Protein AF-A0A9E3AKD1-F1 (afdb_monomer)

Radius of gyration: 21.61 Å; Cα contacts (8 Å, |Δi|>4): 309; chains: 1; bounding box: 71×38×71 Å

Sequence (171 aa):
MRRAIVTSLLFAFAAHAQASDRVPSLLNSFSAMCLVVPVDFNRIKRKAQAMRLPVRQDVEPPPDSNGYFARSISWLLPLTTGPHEFVVTDGHGPRGNVKGCGIGATDVQGTEIKAEMMTTIHLGSPLSEQDAPDGKHITIWNYGPSRSKLILADGSSRNQPGFYLTLLEGP

Mean predicted aligned error: 8.44 Å

pLDDT: mean 85.77, std 16.5, range [38.09, 97.88]

Foldseek 3Di:
DDDDDDDDPDPPPPPPPPPQCVLVQQVVVCCVFPVPDDADPVVVVVVCVVVVFDKPDWAWDQADPVRWTKTKTKGWDDDPSGIKIWMWIWIQDPQGIKIKTKIKDQAAFLVSNVVVCCVPVVFDDFPDWDQDPVQWIWTWGQDDPASKIWIKIGGNPRPRGMIMIMIMHGD

Structure (mmCIF, N/CA/C/O backbone):
data_AF-A0A9E3AKD1-F1
#
_entry.id   AF-A0A9E3AKD1-F1
#
loop_
_atom_site.group_PDB
_atom_site.id
_atom_site.type_symbol
_atom_site.label_atom_id
_atom_site.label_alt_id
_atom_site.label_comp_id
_atom_site.label_asym_id
_atom_site.label_entity_id
_atom_site.label_seq_id
_atom_site.pdbx_PDB_ins_code
_atom_site.Cartn_x
_atom_site.Cartn_y
_atom_site.Cartn_z
_atom_site.occupancy
_atom_site.B_iso_or_equiv
_atom_site.auth_seq_id
_atom_site.auth_comp_id
_atom_site.auth_asym_id
_atom_site.auth_atom_id
_atom_site.pdbx_PDB_model_num
ATOM 1 N N . MET A 1 1 ? -55.739 -20.638 47.074 1.00 40.59 1 MET A N 1
ATOM 2 C CA . MET A 1 1 ? -55.301 -20.806 45.669 1.00 40.59 1 MET A CA 1
ATOM 3 C C . MET A 1 1 ? -54.346 -19.665 45.327 1.00 40.59 1 MET A C 1
ATOM 5 O O . MET A 1 1 ? -54.606 -18.539 45.730 1.00 40.59 1 MET A O 1
ATOM 9 N N . ARG A 1 2 ? -53.179 -19.992 44.759 1.00 38.66 2 ARG A N 1
ATOM 10 C CA . ARG A 1 2 ? -51.958 -19.161 44.721 1.00 38.66 2 ARG A CA 1
ATOM 11 C C . ARG A 1 2 ? -52.025 -18.071 43.637 1.00 38.66 2 ARG A C 1
ATOM 13 O O . ARG A 1 2 ? -52.414 -18.362 42.513 1.00 38.66 2 ARG A O 1
ATOM 20 N N . ARG A 1 3 ? -51.607 -16.844 43.977 1.00 41.38 3 ARG A N 1
ATOM 21 C CA . ARG A 1 3 ? -51.360 -15.731 43.042 1.00 41.38 3 ARG A CA 1
ATOM 22 C C . ARG A 1 3 ? -50.002 -15.945 42.365 1.00 41.38 3 ARG A C 1
ATOM 24 O O . ARG A 1 3 ? -49.004 -16.077 43.067 1.00 41.38 3 ARG A O 1
ATOM 31 N N . ALA A 1 4 ? -49.965 -15.983 41.036 1.00 42.84 4 ALA A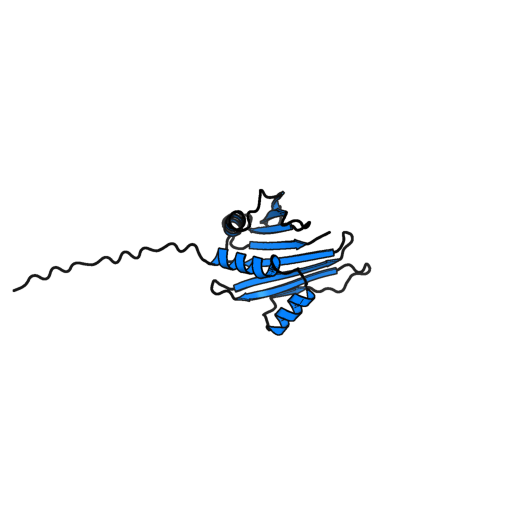 N 1
ATOM 32 C CA . ALA A 1 4 ? -48.723 -15.986 40.268 1.00 42.84 4 ALA A CA 1
ATOM 33 C C . ALA A 1 4 ? -48.343 -14.536 39.931 1.00 42.84 4 ALA A C 1
ATOM 35 O O . ALA A 1 4 ? -49.077 -13.848 39.225 1.00 42.84 4 ALA A O 1
ATOM 36 N N . ILE A 1 5 ? -47.220 -14.072 40.476 1.00 48.56 5 ILE A N 1
ATOM 37 C CA . ILE A 1 5 ? -46.563 -12.824 40.080 1.00 48.56 5 ILE A CA 1
ATOM 38 C C . ILE A 1 5 ? -45.610 -13.201 38.946 1.00 48.56 5 ILE A C 1
ATOM 40 O O . ILE A 1 5 ? -44.660 -13.951 39.157 1.00 48.56 5 ILE A O 1
ATOM 44 N N . VAL A 1 6 ? -45.906 -12.734 37.734 1.00 46.22 6 VAL A N 1
ATOM 45 C CA . VAL A 1 6 ? -45.034 -12.891 36.567 1.00 46.22 6 VAL A CA 1
ATOM 46 C C . VAL A 1 6 ? -44.044 -11.731 36.587 1.00 46.22 6 VAL A C 1
ATOM 48 O O . VAL A 1 6 ? -44.375 -10.611 36.210 1.00 46.22 6 VAL A O 1
ATOM 51 N N . THR A 1 7 ? -42.838 -11.988 37.086 1.00 53.28 7 THR A N 1
ATOM 52 C CA . THR A 1 7 ? -41.725 -11.037 37.029 1.00 53.28 7 THR A CA 1
ATOM 53 C C . THR A 1 7 ? -41.070 -11.149 35.655 1.00 53.28 7 THR A C 1
ATOM 55 O O . THR A 1 7 ? -40.299 -12.073 35.402 1.00 53.28 7 THR A O 1
ATOM 58 N N . SER A 1 8 ? -41.398 -10.229 34.751 1.00 47.94 8 SER A N 1
ATOM 59 C CA . SER A 1 8 ? -40.726 -10.098 33.456 1.00 47.94 8 SER A CA 1
ATOM 60 C C . SER A 1 8 ? -39.271 -9.667 33.666 1.00 47.94 8 SER A C 1
ATOM 62 O O . SER A 1 8 ? -38.999 -8.505 33.962 1.00 47.94 8 SER A O 1
ATOM 64 N N . LEU A 1 9 ? -38.330 -10.602 33.515 1.00 47.62 9 LEU A N 1
ATOM 65 C CA . LEU A 1 9 ? -36.910 -10.288 33.362 1.00 47.62 9 LEU A CA 1
ATOM 66 C C . LEU A 1 9 ? -36.697 -9.623 31.996 1.00 47.62 9 LEU A C 1
ATOM 68 O O . LEU A 1 9 ? -36.673 -10.285 30.960 1.00 47.62 9 LEU A O 1
ATOM 72 N N . LEU A 1 10 ? -36.534 -8.301 32.003 1.00 46.44 10 LEU A N 1
ATOM 73 C CA . LEU A 1 10 ? -35.950 -7.560 30.891 1.00 46.44 10 LEU A CA 1
ATOM 74 C C . LEU A 1 10 ? -34.469 -7.944 30.801 1.00 46.44 10 LEU A C 1
ATOM 76 O O . LEU A 1 10 ? -33.638 -7.449 31.561 1.00 46.44 10 LEU A O 1
ATOM 80 N N . PHE A 1 11 ? -34.145 -8.848 29.878 1.00 46.56 11 PHE A N 1
ATOM 81 C CA . PHE A 1 11 ? -32.776 -9.048 29.418 1.00 46.56 11 PHE A CA 1
ATOM 82 C C . PHE A 1 11 ? -32.328 -7.766 28.714 1.00 46.56 11 PHE A C 1
ATOM 84 O O . PHE A 1 11 ? -32.616 -7.542 27.539 1.00 46.56 11 PHE A O 1
ATOM 91 N N . ALA A 1 12 ? -31.640 -6.902 29.457 1.00 48.38 12 ALA A N 1
ATOM 92 C CA . ALA A 1 12 ? -30.838 -5.843 28.880 1.00 48.38 12 ALA A CA 1
ATOM 93 C C . ALA A 1 12 ? -29.714 -6.511 28.078 1.00 48.38 12 ALA A C 1
ATOM 95 O O . ALA A 1 12 ? -28.692 -6.915 28.631 1.00 48.38 12 ALA A O 1
ATOM 96 N N . PHE A 1 13 ? -29.915 -6.656 26.768 1.00 45.94 13 PHE A N 1
ATOM 97 C CA . PHE A 1 13 ? -28.805 -6.832 25.846 1.00 45.94 13 PHE A CA 1
ATOM 98 C C . PHE A 1 13 ? -27.987 -5.547 25.920 1.00 45.94 13 PHE A C 1
ATOM 100 O O . PHE A 1 13 ? -28.279 -4.561 25.245 1.00 45.94 13 PHE A O 1
ATOM 107 N N . ALA A 1 14 ? -26.984 -5.543 26.797 1.00 45.75 14 ALA A N 1
ATOM 108 C CA . ALA A 1 14 ? -25.861 -4.641 26.679 1.00 45.75 14 ALA A CA 1
ATOM 109 C C . ALA A 1 14 ? -25.243 -4.928 25.309 1.00 45.75 14 ALA A C 1
ATOM 111 O O . ALA A 1 14 ? -24.465 -5.874 25.153 1.00 45.75 14 ALA A O 1
ATOM 112 N N . ALA A 1 15 ? -25.659 -4.153 24.307 1.00 41.59 15 ALA A N 1
ATOM 113 C CA . ALA A 1 15 ? -24.953 -4.031 23.054 1.00 41.59 15 ALA A CA 1
ATOM 114 C C . ALA A 1 15 ? -23.569 -3.506 23.428 1.00 41.59 15 ALA A C 1
ATOM 116 O O . ALA A 1 15 ? -23.358 -2.306 23.591 1.00 41.59 15 ALA A O 1
ATOM 117 N N . HIS A 1 16 ? -22.641 -4.429 23.669 1.00 38.09 16 HIS A N 1
ATOM 118 C CA . HIS A 1 16 ? -21.238 -4.100 23.635 1.00 38.09 16 HIS A CA 1
ATOM 119 C C . HIS A 1 16 ? -21.035 -3.612 22.211 1.00 38.09 16 HIS A C 1
ATOM 121 O O . HIS A 1 16 ? -21.086 -4.406 21.272 1.00 38.09 16 HIS A O 1
ATOM 127 N N . ALA A 1 17 ? -20.903 -2.297 22.049 1.00 39.62 17 ALA A N 1
ATOM 128 C CA . ALA A 1 17 ? -20.281 -1.722 20.879 1.00 39.62 17 ALA A CA 1
ATOM 129 C C . ALA A 1 17 ? -18.871 -2.316 20.837 1.00 39.62 17 ALA A C 1
ATOM 131 O O . ALA A 1 17 ? -17.934 -1.772 21.414 1.00 39.62 17 ALA A O 1
ATOM 132 N N . GLN A 1 18 ? -18.745 -3.510 20.259 1.00 42.78 18 GLN A N 1
ATOM 133 C CA . GLN A 1 18 ? -17.459 -4.033 19.868 1.00 42.78 18 GLN A CA 1
ATOM 134 C C . GLN A 1 18 ? -16.985 -3.047 18.815 1.00 42.78 18 GLN A C 1
ATOM 136 O O . GLN A 1 18 ? -17.568 -2.969 17.731 1.00 42.78 18 GLN A O 1
ATOM 141 N N . ALA A 1 19 ? -15.999 -2.225 19.173 1.00 52.47 19 ALA A N 1
ATOM 142 C CA . ALA A 1 19 ? -15.177 -1.574 18.173 1.00 52.47 19 ALA A CA 1
ATOM 143 C C . ALA A 1 19 ? -14.823 -2.667 17.163 1.00 52.47 19 ALA A C 1
ATOM 145 O O . ALA A 1 19 ? -14.341 -3.728 17.555 1.00 52.47 19 ALA A O 1
ATOM 146 N N . SER A 1 20 ? -15.228 -2.479 15.910 1.00 73.12 20 SER A N 1
ATOM 147 C CA . SER A 1 20 ? -15.103 -3.523 14.905 1.00 73.12 20 SER A CA 1
ATOM 148 C C . SER A 1 20 ? -13.639 -3.958 14.838 1.00 73.12 20 SER A C 1
ATOM 150 O O . SER A 1 20 ? -12.776 -3.147 14.502 1.00 73.12 20 SER A O 1
ATOM 152 N N . ASP A 1 21 ? -13.351 -5.239 15.103 1.00 90.00 21 ASP A N 1
ATOM 153 C CA . ASP A 1 21 ? -11.998 -5.822 15.002 1.00 90.00 21 ASP A CA 1
ATOM 154 C C . ASP A 1 21 ? -11.410 -5.705 13.582 1.00 90.00 21 ASP A C 1
ATOM 156 O O . ASP A 1 21 ? -10.265 -6.084 13.316 1.00 90.00 21 ASP A O 1
ATOM 160 N N . ARG A 1 22 ? -12.201 -5.184 12.641 1.00 93.94 22 ARG A N 1
ATOM 161 C CA . ARG A 1 22 ? -11.855 -4.917 11.257 1.00 93.94 22 ARG A CA 1
ATOM 162 C C . ARG A 1 22 ? -10.633 -4.020 11.109 1.00 93.94 22 ARG A C 1
ATOM 164 O O . ARG A 1 22 ? -9.703 -4.414 10.409 1.00 93.94 22 ARG A O 1
ATOM 171 N N . VAL A 1 23 ? -10.620 -2.853 11.755 1.00 94.12 23 VAL A N 1
ATOM 172 C CA . VAL A 1 23 ? -9.525 -1.877 11.622 1.00 94.12 23 VAL A CA 1
ATOM 173 C C . VAL A 1 23 ? -8.203 -2.468 12.144 1.00 94.12 23 VAL A C 1
ATOM 175 O O . VAL A 1 23 ? -7.248 -2.530 11.363 1.00 94.12 23 VAL A O 1
ATOM 178 N N . PRO A 1 24 ? -8.142 -3.037 13.369 1.00 94.44 24 PRO A N 1
ATOM 179 C CA . PRO A 1 24 ? -6.947 -3.741 13.834 1.00 94.44 24 PRO A CA 1
ATOM 180 C C . PRO A 1 24 ? -6.536 -4.915 12.935 1.00 94.44 24 PRO A C 1
ATOM 182 O O . PRO A 1 24 ? -5.352 -5.101 12.661 1.00 94.44 24 PRO A O 1
ATOM 185 N N . SER A 1 25 ? -7.491 -5.703 12.425 1.00 95.62 25 SER A N 1
ATOM 186 C CA . SER A 1 25 ? -7.191 -6.832 11.527 1.00 95.62 25 SER A CA 1
ATOM 187 C C . SER A 1 25 ? -6.528 -6.382 10.224 1.00 95.62 25 SER A C 1
ATOM 189 O O . SER A 1 25 ? -5.581 -7.020 9.760 1.00 95.62 25 SER A O 1
ATOM 191 N N . LEU A 1 26 ? -7.007 -5.282 9.640 1.00 96.25 26 LEU A N 1
ATOM 192 C CA . LEU A 1 26 ? -6.436 -4.694 8.430 1.00 96.25 26 LEU A CA 1
ATOM 193 C C . LEU A 1 26 ? -5.017 -4.180 8.682 1.00 96.25 26 LEU A C 1
ATOM 195 O O . LEU A 1 26 ? -4.110 -4.519 7.926 1.00 96.25 26 LEU A O 1
ATOM 199 N N . LEU A 1 27 ? -4.793 -3.435 9.769 1.00 95.19 27 LEU A N 1
ATOM 200 C CA . LEU A 1 27 ? -3.456 -2.938 10.109 1.00 95.19 27 LEU A CA 1
ATOM 201 C C . LEU A 1 27 ? -2.475 -4.058 10.457 1.00 95.19 27 LEU A C 1
ATOM 203 O O . LEU A 1 27 ? -1.311 -3.996 10.061 1.00 95.19 27 LEU A O 1
ATOM 207 N N . ASN A 1 28 ? -2.936 -5.120 11.117 1.00 95.25 28 ASN A N 1
ATOM 208 C CA . ASN A 1 28 ? -2.127 -6.315 11.348 1.00 95.25 28 ASN A CA 1
ATOM 209 C C . ASN A 1 28 ? -1.738 -6.990 10.029 1.00 95.25 28 ASN A C 1
ATOM 211 O O . ASN A 1 28 ? -0.587 -7.397 9.859 1.00 95.25 28 ASN A O 1
ATOM 215 N N . SER A 1 29 ? -2.670 -7.073 9.075 1.00 95.44 29 SER A N 1
ATOM 216 C CA . SER A 1 29 ? -2.387 -7.603 7.742 1.00 95.44 29 SER A CA 1
ATOM 217 C C . SER A 1 29 ? -1.365 -6.735 7.000 1.00 95.44 29 SER A C 1
ATOM 219 O O . SER A 1 29 ? -0.365 -7.257 6.504 1.00 95.44 29 SER A O 1
ATOM 221 N N . PHE A 1 30 ? -1.545 -5.411 7.013 1.00 95.69 30 PHE A N 1
ATOM 222 C CA . PHE A 1 30 ? -0.585 -4.461 6.450 1.00 95.69 30 PHE A CA 1
ATOM 223 C C . PHE A 1 30 ? 0.803 -4.607 7.079 1.00 95.69 30 PHE A C 1
ATOM 225 O O . PHE A 1 30 ? 1.795 -4.717 6.365 1.00 95.69 30 PHE A O 1
ATOM 232 N N . SER A 1 31 ? 0.881 -4.678 8.408 1.00 93.69 31 SER A N 1
ATOM 233 C CA . SER A 1 31 ? 2.142 -4.852 9.129 1.00 93.69 31 SER A CA 1
ATOM 234 C C . SER A 1 31 ? 2.861 -6.135 8.708 1.00 93.69 31 SER A C 1
ATOM 236 O O . SER A 1 31 ? 4.021 -6.099 8.287 1.00 93.69 31 SER A O 1
ATOM 238 N N . ALA A 1 32 ? 2.150 -7.265 8.716 1.00 92.56 32 ALA A N 1
ATOM 239 C CA . ALA A 1 32 ? 2.711 -8.566 8.366 1.00 92.56 32 ALA A CA 1
ATOM 240 C C . ALA A 1 32 ? 3.194 -8.654 6.908 1.00 92.56 32 ALA A C 1
ATOM 242 O O . ALA A 1 32 ? 4.143 -9.387 6.621 1.00 92.56 32 ALA A O 1
ATOM 243 N N . MET A 1 33 ? 2.540 -7.941 5.987 1.00 9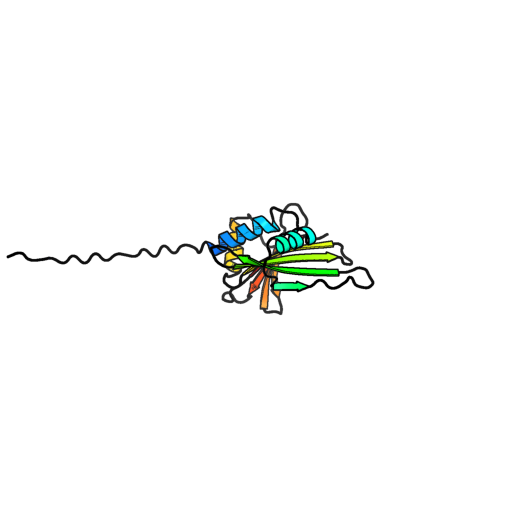1.56 33 MET A N 1
ATOM 244 C CA . MET A 1 33 ? 2.836 -8.031 4.554 1.00 91.56 33 MET A CA 1
ATOM 245 C C . MET A 1 33 ? 3.783 -6.947 4.048 1.00 91.56 33 MET A C 1
ATOM 247 O O . MET A 1 33 ? 4.588 -7.235 3.166 1.00 91.56 33 MET A O 1
ATOM 251 N N . CYS A 1 34 ? 3.693 -5.736 4.597 1.00 93.56 34 CYS A N 1
ATOM 252 C CA . CYS A 1 34 ? 4.390 -4.563 4.080 1.00 93.56 34 CYS A CA 1
ATOM 253 C C . CYS A 1 34 ? 5.464 -4.016 5.016 1.00 93.56 34 CYS A C 1
ATOM 255 O O . CYS A 1 34 ? 6.421 -3.436 4.523 1.00 93.56 34 CYS A O 1
ATOM 257 N N . LEU A 1 35 ? 5.338 -4.179 6.338 1.00 90.88 35 LEU A N 1
ATOM 258 C CA . LEU A 1 35 ? 6.275 -3.564 7.290 1.00 90.88 35 LEU A CA 1
ATOM 259 C C . LEU A 1 35 ? 7.343 -4.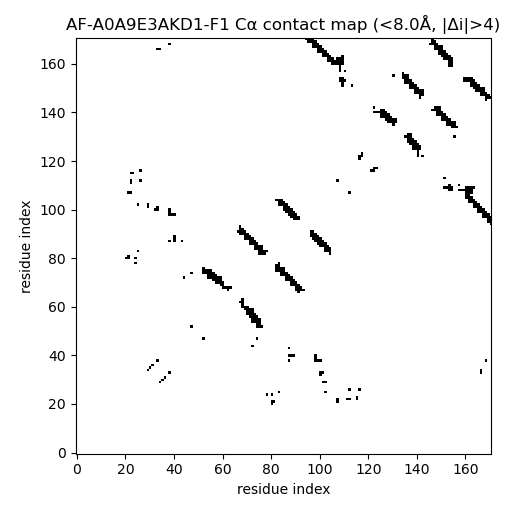545 7.788 1.00 90.88 35 LEU A C 1
ATOM 261 O O . LEU A 1 35 ? 8.493 -4.166 7.987 1.00 90.88 35 LEU A O 1
ATOM 265 N N . VAL A 1 36 ? 6.973 -5.813 7.987 1.00 86.44 36 VAL A N 1
ATOM 266 C CA . VAL A 1 36 ? 7.873 -6.844 8.539 1.00 86.44 36 VAL A CA 1
ATOM 267 C C . VAL A 1 36 ? 8.757 -7.486 7.466 1.00 86.44 36 VAL A C 1
ATOM 269 O O . VAL A 1 36 ? 9.851 -7.972 7.758 1.00 86.44 36 VAL A O 1
ATOM 272 N N . VAL A 1 37 ? 8.293 -7.524 6.217 1.00 79.00 37 VAL A N 1
ATOM 273 C CA . VAL A 1 37 ? 8.956 -8.242 5.126 1.00 79.00 37 VAL A CA 1
ATOM 274 C C . VAL A 1 37 ? 9.400 -7.246 4.053 1.00 79.00 37 VAL A C 1
ATOM 276 O O . VAL A 1 37 ? 8.579 -6.435 3.638 1.00 79.00 37 VAL A O 1
ATOM 279 N N . PRO A 1 38 ? 10.647 -7.331 3.541 1.00 86.25 38 PRO A N 1
ATOM 280 C CA . PRO A 1 38 ? 11.089 -6.472 2.447 1.00 86.25 38 PRO A CA 1
ATOM 281 C C . PRO A 1 38 ? 10.186 -6.598 1.221 1.00 86.25 38 PRO A C 1
ATOM 283 O O . PRO A 1 38 ? 9.833 -7.718 0.821 1.00 86.25 38 PRO A O 1
ATOM 286 N N . VAL A 1 39 ? 9.874 -5.464 0.592 1.00 91.06 39 VAL A N 1
ATOM 287 C CA . VAL A 1 39 ? 9.044 -5.436 -0.611 1.00 91.06 39 VAL A CA 1
ATOM 288 C C . VAL A 1 39 ? 9.810 -6.067 -1.783 1.00 91.06 39 VAL A C 1
ATOM 290 O O . VAL A 1 39 ? 10.877 -5.610 -2.212 1.00 91.06 39 VAL A O 1
ATOM 293 N N . ASP A 1 40 ? 9.265 -7.167 -2.303 1.00 93.06 40 ASP A N 1
ATOM 294 C CA . ASP A 1 40 ? 9.791 -7.900 -3.458 1.00 93.06 40 ASP A CA 1
ATOM 295 C C . ASP A 1 40 ? 8.629 -8.404 -4.316 1.00 93.06 40 ASP A C 1
ATOM 297 O O . ASP A 1 40 ? 7.965 -9.395 -3.992 1.00 93.06 40 ASP A O 1
ATOM 301 N N . PHE A 1 41 ? 8.417 -7.715 -5.438 1.00 95.19 41 PHE A N 1
ATOM 302 C CA . PHE A 1 41 ? 7.358 -7.992 -6.403 1.00 95.19 41 PHE A CA 1
ATOM 303 C C . PHE A 1 41 ? 7.342 -9.452 -6.858 1.00 95.19 41 PHE A C 1
ATOM 305 O O . PHE A 1 41 ? 6.315 -10.127 -6.800 1.00 95.19 41 PHE A O 1
ATOM 312 N N . ASN A 1 42 ? 8.496 -9.980 -7.267 1.00 95.19 42 ASN A N 1
ATOM 313 C CA . ASN A 1 42 ? 8.581 -11.313 -7.852 1.00 95.19 42 ASN A CA 1
ATOM 314 C C . ASN A 1 42 ? 8.375 -12.401 -6.794 1.00 95.19 42 ASN A C 1
ATOM 316 O O . ASN A 1 42 ? 7.723 -13.415 -7.055 1.00 95.19 42 ASN A O 1
ATOM 320 N N . ARG A 1 43 ? 8.929 -12.214 -5.591 1.00 94.56 43 ARG A N 1
ATOM 321 C CA . ARG A 1 43 ? 8.734 -13.151 -4.479 1.00 94.56 43 ARG A CA 1
ATOM 322 C C . ARG A 1 43 ? 7.274 -13.193 -4.041 1.00 94.56 43 ARG A C 1
ATOM 324 O O . ARG A 1 43 ? 6.748 -14.288 -3.835 1.00 94.56 43 ARG A O 1
ATOM 331 N N . ILE A 1 44 ? 6.623 -12.038 -3.931 1.00 94.56 44 ILE A N 1
ATOM 332 C CA . ILE A 1 44 ? 5.215 -11.961 -3.537 1.00 94.56 44 ILE A CA 1
ATOM 333 C C . ILE A 1 44 ? 4.314 -12.547 -4.631 1.00 94.56 44 ILE A C 1
ATOM 335 O O . ILE A 1 44 ? 3.489 -13.407 -4.318 1.00 94.56 44 ILE A O 1
ATOM 339 N N . LYS A 1 45 ? 4.539 -12.205 -5.908 1.00 95.50 45 LYS A N 1
ATOM 340 C CA . LYS A 1 45 ? 3.802 -12.772 -7.050 1.00 95.50 45 LYS A CA 1
ATOM 341 C C . LYS A 1 45 ? 3.859 -14.300 -7.068 1.00 95.50 45 LYS A C 1
ATOM 343 O O . LYS A 1 45 ? 2.816 -14.948 -7.131 1.00 95.50 45 LYS A O 1
ATOM 348 N N . ARG A 1 46 ? 5.049 -14.895 -6.911 1.00 96.12 46 ARG A N 1
ATOM 349 C CA . ARG A 1 46 ? 5.200 -16.362 -6.837 1.00 96.12 46 ARG A CA 1
ATOM 350 C C . ARG A 1 46 ? 4.439 -16.974 -5.662 1.00 96.12 46 ARG A C 1
ATOM 352 O O . ARG A 1 46 ? 3.812 -18.019 -5.823 1.00 96.12 46 ARG A O 1
ATOM 359 N N . LYS A 1 47 ? 4.478 -16.341 -4.485 1.00 93.75 47 LYS A N 1
ATOM 360 C CA . LYS A 1 47 ? 3.744 -16.823 -3.305 1.00 93.75 47 LYS A CA 1
ATOM 361 C C . LYS A 1 47 ? 2.233 -16.785 -3.542 1.00 93.75 47 LYS A C 1
ATOM 363 O O . LYS A 1 47 ? 1.557 -17.774 -3.275 1.00 93.75 47 LYS A O 1
ATOM 368 N N . ALA A 1 48 ? 1.720 -15.684 -4.085 1.00 94.00 48 ALA A N 1
ATOM 369 C CA . ALA A 1 48 ? 0.302 -15.536 -4.389 1.00 94.00 48 ALA A CA 1
ATOM 370 C C . ALA A 1 48 ? -0.181 -16.549 -5.441 1.00 94.00 48 ALA A C 1
ATOM 372 O O . ALA A 1 48 ? -1.243 -17.149 -5.278 1.00 94.00 48 ALA A O 1
ATOM 373 N N . GLN A 1 49 ? 0.636 -16.812 -6.467 1.00 94.44 49 GLN A N 1
ATOM 374 C CA . GLN A 1 49 ? 0.381 -17.855 -7.466 1.00 94.44 49 GLN A CA 1
ATOM 375 C C . GLN A 1 49 ? 0.349 -19.257 -6.843 1.00 94.44 49 GLN A C 1
ATOM 377 O O . GLN A 1 49 ? -0.576 -20.022 -7.110 1.00 94.44 49 GLN A O 1
ATOM 382 N N . ALA A 1 50 ? 1.310 -19.587 -5.974 1.00 96.38 50 ALA A N 1
ATOM 383 C CA . ALA A 1 50 ? 1.339 -20.870 -5.268 1.00 96.38 50 ALA A CA 1
ATOM 384 C C . ALA A 1 50 ? 0.104 -21.069 -4.371 1.00 96.38 50 ALA A C 1
ATOM 386 O O . ALA A 1 50 ? -0.413 -22.178 -4.258 1.00 96.38 50 ALA A O 1
ATOM 387 N N . MET A 1 51 ? -0.400 -19.982 -3.783 1.00 93.88 51 MET A N 1
ATOM 388 C CA . MET A 1 51 ? -1.629 -19.959 -2.985 1.00 93.88 51 MET A CA 1
ATOM 389 C C . MET A 1 51 ? -2.912 -19.885 -3.827 1.00 93.88 51 MET A C 1
ATOM 391 O O . MET A 1 51 ? -4.000 -19.953 -3.261 1.00 93.88 51 MET A O 1
ATOM 395 N N . ARG A 1 52 ? -2.804 -19.756 -5.158 1.00 94.62 52 ARG A N 1
ATOM 396 C CA . ARG A 1 52 ? -3.934 -19.605 -6.092 1.00 94.62 52 ARG A CA 1
ATOM 397 C C . ARG A 1 52 ? -4.874 -18.456 -5.709 1.00 94.62 52 ARG A C 1
ATOM 399 O O . ARG A 1 52 ? -6.094 -18.588 -5.799 1.00 94.62 52 ARG A O 1
ATOM 406 N N . LEU A 1 53 ? -4.305 -17.339 -5.259 1.00 92.25 53 LEU A N 1
ATOM 407 C CA . LEU A 1 53 ? -5.094 -16.172 -4.876 1.00 92.25 53 LEU A CA 1
ATOM 408 C C . LEU A 1 53 ? -5.786 -15.542 -6.097 1.00 92.25 53 LEU A C 1
ATOM 410 O O . LEU A 1 53 ? -5.156 -15.440 -7.155 1.00 92.25 53 LEU A O 1
ATOM 414 N N . PRO A 1 54 ? -7.042 -15.074 -5.968 1.00 91.38 54 PRO A N 1
ATOM 415 C CA . PRO A 1 54 ? -7.731 -14.385 -7.053 1.00 91.38 54 PRO A CA 1
ATOM 416 C C . PRO A 1 54 ? -7.024 -13.073 -7.391 1.00 91.38 54 PRO A C 1
ATOM 418 O O . PRO A 1 54 ? -6.924 -12.181 -6.545 1.00 91.38 54 PRO A O 1
ATOM 421 N N . VAL A 1 55 ? -6.549 -12.958 -8.631 1.00 94.69 55 VAL A N 1
ATOM 422 C CA . VAL A 1 55 ? -5.996 -11.709 -9.167 1.00 94.69 55 VAL A CA 1
ATOM 423 C C . VAL A 1 55 ? -7.139 -10.721 -9.385 1.00 94.69 55 VAL A C 1
ATOM 425 O O . VAL A 1 55 ? -8.174 -11.070 -9.954 1.00 94.69 55 VAL A O 1
ATOM 428 N N . ARG A 1 56 ? -6.952 -9.490 -8.913 1.00 95.00 56 ARG A N 1
ATOM 429 C CA . ARG A 1 56 ? -7.890 -8.373 -9.085 1.00 95.00 56 ARG A CA 1
ATOM 430 C C . ARG A 1 56 ? -7.434 -7.449 -10.204 1.00 95.00 56 ARG A C 1
ATOM 432 O O . ARG A 1 56 ? -8.230 -7.111 -11.074 1.00 95.00 56 ARG A O 1
ATOM 439 N N . GLN A 1 57 ? -6.151 -7.115 -10.209 1.00 95.00 57 GLN A N 1
ATOM 440 C CA . GLN A 1 57 ? -5.505 -6.324 -11.243 1.00 95.00 57 GLN A CA 1
ATOM 441 C C . GLN A 1 57 ? -4.109 -6.888 -11.509 1.00 95.00 57 GLN A C 1
ATOM 443 O O . GLN A 1 57 ? -3.419 -7.284 -10.576 1.00 95.00 57 GLN A O 1
ATOM 448 N N . ASP A 1 58 ? -3.696 -6.917 -12.773 1.00 96.69 58 ASP A N 1
ATOM 449 C CA . ASP A 1 58 ? -2.339 -7.271 -13.199 1.00 96.69 58 ASP A CA 1
ATOM 450 C C . ASP A 1 58 ? -1.943 -6.308 -14.322 1.00 96.69 58 ASP A C 1
ATOM 452 O O . ASP A 1 58 ? -2.528 -6.310 -15.407 1.00 96.69 58 ASP A O 1
ATOM 456 N N . VAL A 1 59 ? -1.023 -5.403 -14.005 1.00 96.00 59 VAL A N 1
ATOM 457 C CA . VAL A 1 59 ? -0.489 -4.389 -14.909 1.00 96.00 59 VAL A CA 1
ATOM 458 C C . VAL A 1 59 ? 1.017 -4.579 -14.950 1.00 96.00 59 VAL A C 1
ATOM 460 O O . VAL A 1 59 ? 1.742 -4.095 -14.085 1.00 96.00 59 VAL A O 1
ATOM 463 N N . GLU A 1 60 ? 1.486 -5.282 -15.974 1.00 94.38 60 GLU A N 1
ATOM 464 C CA . GLU A 1 60 ? 2.904 -5.564 -16.211 1.00 94.38 60 GLU A CA 1
ATOM 465 C C . GLU A 1 60 ? 3.277 -5.228 -17.662 1.00 94.38 60 GLU A C 1
ATOM 467 O O . GLU A 1 60 ? 3.546 -6.125 -18.465 1.00 94.38 60 GLU A O 1
ATOM 472 N N . PRO A 1 61 ? 3.260 -3.936 -18.044 1.00 93.12 61 PRO A N 1
ATOM 473 C CA . PRO A 1 61 ? 3.716 -3.538 -19.364 1.00 93.12 61 PRO A CA 1
ATOM 474 C C . PRO A 1 61 ? 5.210 -3.862 -19.533 1.00 93.12 61 PRO A C 1
ATOM 476 O O . PRO A 1 61 ? 5.969 -3.829 -18.556 1.00 93.12 61 PRO A O 1
ATOM 479 N N . PRO A 1 62 ? 5.660 -4.154 -20.765 1.00 92.56 62 PRO A N 1
ATOM 480 C CA . PRO A 1 62 ? 7.083 -4.280 -21.038 1.00 92.56 62 PRO A CA 1
ATOM 481 C C . PRO A 1 62 ? 7.799 -2.943 -20.771 1.00 92.56 62 PRO A C 1
ATOM 483 O O . PRO A 1 62 ? 7.170 -1.886 -20.887 1.00 92.56 62 PRO A O 1
ATOM 486 N N . PRO A 1 63 ? 9.106 -2.967 -20.447 1.00 96.38 63 PRO A N 1
ATOM 487 C CA . PRO A 1 63 ? 9.888 -1.744 -20.338 1.00 96.38 63 PRO A CA 1
ATOM 488 C C . PRO A 1 63 ? 9.858 -0.918 -21.631 1.00 96.38 63 PRO A C 1
ATOM 490 O O . PRO A 1 63 ? 9.818 -1.478 -22.730 1.00 96.38 63 PRO A O 1
ATOM 493 N N . ASP A 1 64 ? 9.894 0.407 -21.496 1.00 96.44 64 ASP A N 1
ATOM 494 C CA . ASP A 1 64 ? 9.983 1.326 -22.630 1.00 96.44 64 ASP A CA 1
ATOM 495 C C . ASP A 1 64 ? 11.382 1.311 -23.283 1.00 96.44 64 ASP A C 1
ATOM 497 O O . ASP A 1 64 ? 12.280 0.561 -22.890 1.00 96.44 64 ASP A O 1
ATOM 501 N N . SER A 1 65 ? 11.598 2.162 -24.291 1.00 96.94 65 SER A N 1
ATOM 502 C CA . SER A 1 65 ? 12.891 2.266 -24.986 1.00 96.94 65 SER A CA 1
ATOM 503 C C . SER A 1 65 ? 14.060 2.686 -24.086 1.00 96.94 65 SER A C 1
ATOM 505 O O . SER A 1 65 ? 15.211 2.472 -24.455 1.00 96.94 65 SER A O 1
ATOM 507 N N . ASN A 1 66 ? 13.783 3.287 -22.928 1.00 95.75 66 ASN A N 1
ATOM 508 C CA . ASN A 1 66 ? 14.774 3.679 -21.927 1.00 95.75 66 ASN A CA 1
ATOM 509 C C . ASN A 1 66 ? 14.944 2.612 -20.831 1.00 95.75 66 ASN A C 1
ATOM 511 O O . ASN A 1 66 ? 15.694 2.824 -19.880 1.00 95.75 66 ASN A O 1
ATOM 515 N N . GLY A 1 67 ? 14.247 1.476 -20.941 1.00 95.88 67 GLY A N 1
ATOM 516 C CA . GLY A 1 67 ? 14.213 0.436 -19.918 1.00 95.88 67 GLY A CA 1
ATOM 517 C C . GLY A 1 67 ? 13.349 0.791 -18.706 1.00 95.88 67 GLY A C 1
ATOM 518 O O . GLY A 1 67 ? 13.407 0.081 -17.700 1.00 95.88 67 GLY A O 1
ATOM 519 N N . TYR A 1 68 ? 12.551 1.862 -18.767 1.00 97.38 68 TYR A N 1
ATOM 520 C CA . TYR A 1 68 ? 11.656 2.249 -17.682 1.00 97.38 68 TYR A CA 1
ATOM 521 C C . TYR A 1 68 ? 10.413 1.381 -17.661 1.00 97.38 68 TYR A C 1
ATOM 523 O O . TYR A 1 68 ? 9.850 1.037 -18.698 1.00 97.38 68 TYR A O 1
ATOM 531 N N . PHE A 1 69 ? 9.962 1.054 -16.458 1.00 96.19 69 PHE A N 1
ATOM 532 C CA . PHE A 1 69 ? 8.745 0.286 -16.262 1.00 96.19 69 PHE A CA 1
ATOM 533 C C . PHE A 1 69 ? 8.048 0.709 -14.976 1.00 96.19 69 PHE A C 1
ATOM 535 O O . PHE A 1 69 ? 8.672 1.179 -14.024 1.00 96.19 69 PHE A O 1
ATOM 542 N N . ALA A 1 70 ? 6.742 0.483 -14.941 1.00 96.06 70 ALA A N 1
ATOM 543 C CA . ALA A 1 70 ? 5.939 0.525 -13.735 1.00 96.06 70 ALA A CA 1
ATOM 544 C C . ALA A 1 70 ? 4.968 -0.646 -13.801 1.00 96.06 70 ALA A C 1
ATOM 546 O O . ALA A 1 70 ? 4.220 -0.784 -14.769 1.00 96.06 70 ALA A O 1
ATOM 547 N N . ARG A 1 71 ? 5.010 -1.498 -12.783 1.00 97.25 71 ARG A N 1
ATOM 548 C CA . ARG A 1 71 ? 4.159 -2.674 -12.678 1.00 97.25 71 ARG A CA 1
ATOM 549 C C . ARG A 1 71 ? 3.432 -2.715 -11.350 1.00 97.25 71 ARG A C 1
ATOM 551 O O . ARG A 1 71 ? 3.939 -2.242 -10.334 1.00 97.25 71 ARG A O 1
ATOM 558 N N . SER A 1 72 ? 2.239 -3.285 -11.383 1.00 97.25 72 SER A N 1
ATOM 559 C CA . SER A 1 72 ? 1.344 -3.420 -10.243 1.00 97.25 72 SER A CA 1
ATOM 560 C C . SER A 1 72 ? 0.553 -4.706 -10.378 1.00 97.25 72 SER A C 1
ATOM 562 O O . SER A 1 72 ? 0.017 -4.992 -11.446 1.00 97.25 72 SER A O 1
ATOM 564 N N . ILE A 1 73 ? 0.440 -5.457 -9.293 1.00 97.88 73 ILE A N 1
ATOM 565 C CA . ILE A 1 73 ? -0.460 -6.601 -9.219 1.00 97.88 73 ILE A CA 1
ATOM 566 C C . ILE A 1 73 ? -1.204 -6.560 -7.891 1.00 97.88 73 ILE A C 1
ATOM 568 O O . ILE A 1 73 ? -0.628 -6.205 -6.857 1.00 97.88 73 ILE A O 1
ATOM 572 N N . SER A 1 74 ? -2.485 -6.914 -7.924 1.00 97.62 74 SER A N 1
ATOM 573 C CA . SER A 1 74 ? -3.324 -6.975 -6.739 1.00 97.62 74 SER A CA 1
ATOM 574 C C . SER A 1 74 ? -4.109 -8.270 -6.621 1.00 97.62 74 SER A C 1
ATOM 576 O O . SER A 1 74 ? -4.494 -8.904 -7.609 1.00 97.62 74 SER A O 1
ATOM 578 N N . TRP A 1 75 ? -4.366 -8.655 -5.374 1.00 97.50 75 TRP A N 1
ATOM 579 C CA . TRP A 1 75 ? -5.123 -9.842 -5.004 1.00 97.50 75 TRP A CA 1
ATOM 580 C C . TRP A 1 75 ? -6.167 -9.512 -3.951 1.00 97.50 75 TRP A C 1
ATOM 582 O O . TRP A 1 75 ? -5.993 -8.592 -3.154 1.00 97.50 75 TRP A O 1
ATOM 592 N N . LEU A 1 76 ? -7.230 -10.312 -3.908 1.00 94.75 76 LEU A N 1
ATOM 593 C CA . LEU A 1 76 ? -8.187 -10.274 -2.807 1.00 94.75 76 LEU A CA 1
ATOM 594 C C . LEU A 1 76 ? -7.773 -11.285 -1.732 1.00 94.75 76 LEU A C 1
ATOM 596 O O . LEU A 1 76 ? -7.764 -12.492 -1.981 1.00 94.75 76 LEU A O 1
ATOM 600 N N . LEU A 1 77 ? -7.441 -10.798 -0.539 1.00 94.31 77 LEU A N 1
ATOM 601 C CA . LEU A 1 77 ? -7.061 -11.624 0.601 1.00 94.31 77 LEU A CA 1
ATOM 602 C C . LEU A 1 77 ? -8.223 -11.777 1.585 1.00 94.31 77 LEU A C 1
ATOM 604 O O . LEU A 1 77 ? -8.857 -10.782 1.943 1.00 94.31 77 LEU A O 1
ATOM 608 N N . PRO A 1 78 ? -8.497 -12.998 2.073 1.00 93.81 78 PRO A N 1
ATOM 609 C CA . PRO A 1 78 ? -9.508 -13.207 3.097 1.00 93.81 78 PRO A CA 1
ATOM 610 C C . PRO A 1 78 ? -8.985 -12.800 4.483 1.00 93.81 78 PRO A C 1
ATOM 612 O O . PRO A 1 78 ? -7.870 -13.155 4.862 1.00 93.81 78 PRO A O 1
ATOM 615 N N . LEU A 1 79 ? -9.824 -12.126 5.272 1.00 93.62 79 LEU A N 1
ATOM 616 C CA . LEU A 1 79 ? -9.720 -12.070 6.734 1.00 93.62 79 LEU A CA 1
ATOM 617 C C . LEU A 1 79 ? -11.049 -12.538 7.328 1.00 93.62 79 LEU A C 1
ATOM 619 O O . LEU A 1 79 ? -12.092 -12.448 6.679 1.00 93.62 79 LEU A O 1
ATOM 623 N N . THR A 1 80 ? -11.029 -12.987 8.582 1.00 93.31 80 THR A N 1
ATOM 624 C CA . THR A 1 80 ? -12.252 -13.326 9.332 1.00 93.31 80 THR A CA 1
ATOM 625 C C . THR A 1 80 ? -13.200 -12.134 9.464 1.00 93.31 80 THR A C 1
ATOM 627 O O . THR A 1 80 ? -14.410 -12.319 9.518 1.00 93.31 80 THR A O 1
ATOM 630 N N . THR A 1 81 ? -12.658 -10.915 9.457 1.00 94.19 81 THR A N 1
ATOM 631 C CA . THR A 1 81 ? -13.411 -9.655 9.507 1.00 94.19 81 THR A CA 1
ATOM 632 C C . THR A 1 81 ? -13.855 -9.143 8.131 1.00 94.19 81 THR A C 1
ATOM 634 O O . THR A 1 81 ? -14.480 -8.094 8.054 1.00 94.19 81 THR A O 1
ATOM 637 N N . GLY A 1 82 ? -13.542 -9.853 7.041 1.00 93.25 82 GLY A N 1
ATOM 638 C CA . GLY A 1 82 ? -13.897 -9.482 5.667 1.00 93.25 82 GLY A CA 1
ATOM 639 C C . GLY A 1 82 ? -12.695 -9.499 4.712 1.00 93.25 82 GLY A C 1
ATOM 640 O O . GLY A 1 82 ? -11.544 -9.406 5.144 1.00 93.25 82 GLY A O 1
ATOM 641 N N . PRO A 1 83 ? -12.904 -9.620 3.395 1.00 94.12 83 PRO A N 1
ATOM 642 C CA . PRO A 1 83 ? -11.803 -9.591 2.442 1.00 94.12 83 PRO A CA 1
ATOM 643 C C . PRO A 1 83 ? -11.211 -8.182 2.314 1.00 94.12 83 PRO A C 1
ATOM 645 O O . PRO A 1 83 ? -11.891 -7.192 2.567 1.00 94.12 83 PRO A O 1
ATOM 648 N N . HIS A 1 84 ? -9.955 -8.076 1.908 1.00 95.62 84 HIS A N 1
ATOM 649 C CA . HIS A 1 84 ? -9.318 -6.802 1.581 1.00 95.62 84 HIS A CA 1
ATOM 650 C C . HIS A 1 84 ? -8.400 -6.985 0.377 1.00 95.62 84 HIS A C 1
ATOM 652 O O . HIS A 1 84 ? -7.976 -8.098 0.062 1.00 95.62 84 HIS A O 1
ATOM 658 N N . GLU A 1 85 ? -8.131 -5.900 -0.328 1.00 96.62 85 GLU A N 1
ATOM 659 C CA . GLU A 1 85 ? -7.196 -5.903 -1.436 1.00 96.62 85 GLU A CA 1
ATOM 660 C C . GLU A 1 85 ? -5.768 -5.775 -0.914 1.00 96.62 85 GLU A C 1
ATOM 662 O O . GLU A 1 85 ? -5.501 -5.010 0.010 1.00 96.62 85 GLU A O 1
ATOM 667 N N . PHE A 1 86 ? -4.858 -6.528 -1.517 1.00 97.38 86 PHE A N 1
ATOM 668 C CA . PHE A 1 86 ? -3.426 -6.449 -1.290 1.00 97.38 86 PHE A CA 1
ATOM 669 C C . PHE A 1 86 ? -2.735 -6.178 -2.618 1.00 97.38 86 PHE A C 1
ATOM 671 O O . PHE A 1 86 ? -2.985 -6.890 -3.590 1.00 97.38 86 PHE A O 1
ATOM 678 N N . VAL A 1 87 ? -1.875 -5.165 -2.657 1.00 97.50 87 VAL A N 1
ATOM 679 C CA . VAL A 1 87 ? -1.236 -4.661 -3.875 1.00 97.50 87 VAL A CA 1
ATOM 680 C C . VAL A 1 87 ? 0.268 -4.599 -3.684 1.00 97.50 87 VAL A C 1
ATOM 682 O O . VAL A 1 87 ? 0.755 -4.160 -2.641 1.00 97.50 87 VAL A O 1
ATOM 685 N N . VAL A 1 88 ? 1.008 -4.987 -4.718 1.00 97.44 88 VAL A N 1
ATOM 686 C CA . VAL A 1 88 ? 2.453 -4.772 -4.789 1.00 97.44 88 VAL A CA 1
ATOM 687 C C . VAL A 1 88 ? 2.790 -4.063 -6.084 1.00 97.44 88 VAL A C 1
ATOM 689 O O . VAL A 1 88 ? 2.337 -4.459 -7.157 1.00 97.44 88 VAL A O 1
ATOM 692 N N . THR A 1 89 ? 3.613 -3.028 -5.973 1.00 97.12 89 THR A N 1
ATOM 693 C CA . THR A 1 89 ? 4.108 -2.249 -7.101 1.00 97.12 89 THR A CA 1
ATOM 694 C C . THR A 1 89 ? 5.625 -2.282 -7.159 1.00 97.12 89 THR A C 1
ATOM 696 O O . THR A 1 89 ? 6.315 -2.439 -6.149 1.00 97.12 89 THR A O 1
ATOM 699 N N . ASP A 1 90 ? 6.154 -2.159 -8.366 1.00 96.75 90 ASP A N 1
ATOM 700 C CA . ASP A 1 90 ? 7.585 -2.057 -8.622 1.00 96.75 90 ASP A CA 1
ATOM 701 C C . ASP A 1 90 ? 7.800 -1.213 -9.872 1.00 96.75 90 ASP A C 1
ATOM 703 O O . ASP A 1 90 ? 7.019 -1.276 -10.824 1.00 96.75 90 ASP A O 1
ATOM 707 N N . GLY A 1 91 ? 8.841 -0.399 -9.871 1.00 96.06 91 GLY A N 1
ATOM 708 C CA . GLY A 1 91 ? 9.088 0.533 -10.949 1.00 96.06 91 GLY A CA 1
ATOM 709 C C . GLY A 1 91 ? 10.539 0.961 -11.032 1.00 96.06 91 GLY A C 1
ATOM 710 O O . GLY A 1 91 ? 11.239 1.082 -10.027 1.00 96.06 91 GLY A O 1
ATOM 711 N N . HIS A 1 92 ? 10.963 1.230 -12.258 1.00 95.94 92 HIS A N 1
ATOM 712 C CA . HIS A 1 92 ? 12.259 1.794 -12.587 1.00 95.94 92 HIS A CA 1
ATOM 713 C C . HIS A 1 92 ? 12.050 3.021 -13.469 1.00 95.94 92 HIS A C 1
ATOM 715 O O . HIS A 1 92 ? 11.364 2.944 -14.489 1.00 95.94 92 HIS A O 1
ATOM 721 N N . GLY A 1 93 ? 12.640 4.149 -13.077 1.00 94.69 93 GLY A N 1
ATOM 722 C CA . GLY A 1 93 ? 12.531 5.402 -13.814 1.00 94.69 93 GLY A CA 1
ATOM 723 C C . GLY A 1 93 ? 13.760 6.301 -13.663 1.00 94.69 93 GLY A C 1
ATOM 724 O O . GLY A 1 93 ? 14.724 5.932 -12.989 1.00 94.69 93 GLY A O 1
ATOM 725 N N . PRO A 1 94 ? 13.713 7.531 -14.210 1.00 94.12 94 PRO A N 1
ATOM 726 C CA . PRO A 1 94 ? 14.844 8.465 -14.201 1.00 94.12 94 PRO A CA 1
ATOM 727 C C . PRO A 1 94 ? 15.384 8.796 -12.806 1.00 94.12 94 PRO A C 1
ATOM 729 O O . PRO A 1 94 ? 16.539 9.179 -12.655 1.00 94.12 94 PRO A O 1
ATOM 732 N N . ARG A 1 95 ? 14.531 8.691 -11.779 1.00 92.50 95 ARG A N 1
ATOM 733 C CA . ARG A 1 95 ? 14.888 8.998 -10.389 1.00 92.50 95 ARG A CA 1
ATOM 734 C C . ARG A 1 95 ? 15.385 7.782 -9.609 1.00 92.50 95 ARG A C 1
ATOM 736 O O . ARG A 1 95 ? 15.806 7.963 -8.477 1.00 92.50 95 ARG A O 1
ATOM 743 N N . GLY A 1 96 ? 15.364 6.585 -10.195 1.00 93.31 96 GLY A N 1
ATOM 744 C CA . GLY A 1 96 ? 15.760 5.333 -9.552 1.00 93.31 96 GLY A CA 1
ATOM 745 C C . GLY A 1 96 ? 14.622 4.316 -9.466 1.00 93.31 96 GLY A C 1
ATOM 746 O O . GLY A 1 96 ? 13.632 4.398 -10.196 1.00 93.31 96 GLY A O 1
ATOM 747 N N . ASN A 1 97 ? 14.796 3.341 -8.573 1.00 94.06 97 ASN A N 1
ATOM 748 C CA . ASN A 1 97 ? 13.839 2.261 -8.345 1.00 94.06 97 ASN A CA 1
ATOM 749 C C . ASN A 1 97 ? 12.845 2.641 -7.255 1.00 94.06 97 ASN A C 1
ATOM 751 O O . ASN A 1 97 ? 13.245 3.158 -6.215 1.00 94.06 97 ASN A O 1
ATOM 755 N N . VAL A 1 98 ? 11.578 2.315 -7.467 1.00 94.06 98 VAL A N 1
ATOM 756 C CA . VAL A 1 98 ? 10.517 2.477 -6.477 1.00 94.06 98 VAL A CA 1
ATOM 757 C C . VAL A 1 98 ? 9.803 1.149 -6.313 1.00 94.06 98 VAL A C 1
ATOM 759 O O . VAL A 1 98 ? 9.485 0.484 -7.293 1.00 94.06 98 VAL A O 1
ATOM 762 N N . LYS A 1 99 ? 9.523 0.779 -5.072 1.00 95.75 99 LYS A N 1
ATOM 763 C CA . LYS A 1 99 ? 8.727 -0.389 -4.718 1.00 95.75 99 LYS A CA 1
ATOM 764 C C . LYS A 1 99 ? 7.583 0.048 -3.829 1.00 95.75 99 LYS A C 1
ATOM 766 O O . LYS A 1 99 ? 7.739 0.965 -3.028 1.00 95.75 99 LYS A O 1
ATOM 771 N N . GLY A 1 100 ? 6.446 -0.616 -3.937 1.00 95.94 100 GLY A N 1
ATOM 772 C CA . GLY A 1 100 ? 5.312 -0.348 -3.072 1.00 95.94 100 GLY A CA 1
ATOM 773 C C . GLY A 1 100 ? 4.632 -1.620 -2.609 1.00 95.94 100 GLY A C 1
ATOM 774 O O . GLY A 1 100 ? 4.598 -2.629 -3.311 1.00 95.94 100 GLY A O 1
ATOM 775 N N . CYS A 1 101 ? 4.090 -1.556 -1.405 1.00 96.88 101 CYS A N 1
ATOM 776 C CA . CYS A 1 101 ? 3.270 -2.593 -0.807 1.00 96.88 101 CYS A CA 1
ATOM 777 C C . CYS A 1 101 ? 2.093 -1.913 -0.127 1.00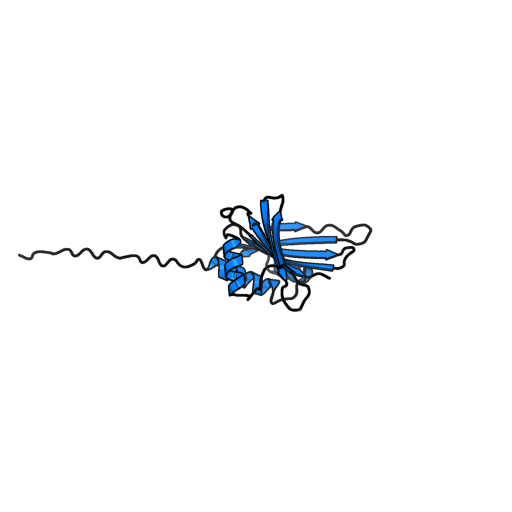 96.88 101 CYS A C 1
ATOM 779 O O . CYS A 1 101 ? 2.293 -1.001 0.675 1.00 96.88 101 CYS A O 1
ATOM 781 N N . GLY A 1 102 ? 0.873 -2.325 -0.443 1.00 97.31 102 GLY A N 1
ATOM 782 C CA . GLY A 1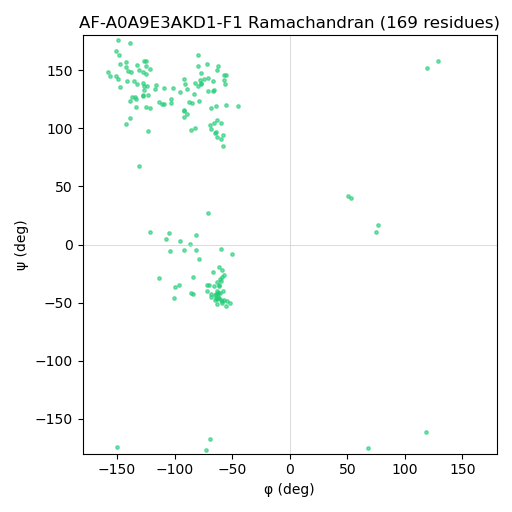 102 ? -0.303 -1.678 0.108 1.00 97.31 102 GLY A CA 1
ATOM 783 C C . GLY A 1 102 ? -1.480 -2.606 0.308 1.00 97.31 102 GLY A C 1
ATOM 784 O O . GLY A 1 102 ? -1.541 -3.699 -0.252 1.00 97.31 102 GLY A O 1
ATOM 785 N N . ILE A 1 103 ? -2.422 -2.137 1.116 1.00 97.50 103 ILE A N 1
ATOM 786 C CA . ILE A 1 103 ? -3.732 -2.751 1.277 1.00 97.50 103 ILE A CA 1
ATOM 787 C C . ILE A 1 103 ? -4.834 -1.733 1.012 1.00 97.50 103 ILE A C 1
ATOM 789 O O . ILE A 1 103 ? -4.642 -0.536 1.227 1.00 97.50 103 ILE A O 1
ATOM 793 N N . GLY A 1 104 ? -5.998 -2.216 0.602 1.00 95.69 104 GLY A N 1
ATOM 794 C CA . GLY A 1 104 ? -7.198 -1.402 0.482 1.00 95.69 104 GLY A CA 1
ATOM 795 C C . GLY A 1 104 ? -8.435 -2.159 0.934 1.00 95.69 104 GLY A C 1
ATOM 796 O O . GLY A 1 104 ? -8.523 -3.381 0.815 1.00 95.69 104 GLY A O 1
ATOM 797 N N . ALA A 1 105 ? -9.406 -1.433 1.461 1.00 94.56 105 ALA A N 1
ATOM 798 C CA . ALA A 1 105 ? -10.719 -1.972 1.785 1.00 94.56 105 ALA A CA 1
ATOM 799 C C . ALA A 1 105 ? -11.771 -0.916 1.454 1.00 94.56 105 ALA A C 1
ATOM 801 O O . ALA A 1 105 ? -11.456 0.268 1.460 1.00 94.56 105 ALA A O 1
ATOM 802 N N . THR A 1 106 ? -12.998 -1.329 1.144 1.00 90.75 106 THR A N 1
ATOM 803 C CA . THR A 1 106 ? -14.099 -0.418 0.768 1.00 90.75 106 THR A CA 1
ATOM 804 C C . THR A 1 106 ? -15.113 -0.221 1.890 1.00 90.75 106 THR A C 1
ATOM 806 O O . THR A 1 106 ? -16.054 0.543 1.732 1.00 90.75 106 THR A O 1
ATOM 809 N N . ASP A 1 107 ? -14.971 -0.956 2.991 1.00 90.19 107 ASP A N 1
ATOM 810 C CA . ASP A 1 107 ? -15.930 -1.066 4.094 1.00 90.19 107 ASP A CA 1
ATOM 811 C C . ASP A 1 107 ? -15.479 -0.331 5.368 1.00 90.19 107 ASP A C 1
ATOM 813 O O . ASP A 1 107 ? -16.148 -0.413 6.393 1.00 90.19 107 ASP A O 1
ATOM 817 N N . VAL A 1 108 ? -14.353 0.385 5.308 1.00 90.38 108 VAL A N 1
ATOM 818 C CA . VAL A 1 108 ? -13.730 1.088 6.440 1.00 90.38 108 VAL A CA 1
ATOM 819 C C . VAL A 1 108 ? -13.360 2.506 6.033 1.00 90.38 108 VAL A C 1
ATOM 821 O O . VAL A 1 108 ? -12.840 2.713 4.939 1.00 90.38 108 VAL A O 1
ATOM 824 N N . GLN A 1 109 ? -13.592 3.484 6.906 1.00 89.38 109 GLN A N 1
ATOM 825 C CA . GLN A 1 109 ? -13.218 4.874 6.644 1.00 89.38 109 GLN A CA 1
ATOM 826 C C . GLN A 1 109 ? -11.712 5.086 6.843 1.00 89.38 109 GLN A C 1
ATOM 828 O O . GLN A 1 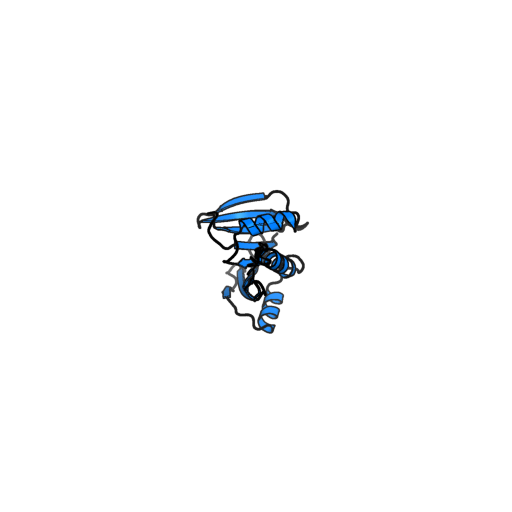109 ? -11.126 4.605 7.815 1.00 89.38 109 GLN A O 1
ATOM 833 N N . GLY A 1 110 ? -11.073 5.860 5.962 1.00 89.38 110 GLY A N 1
ATOM 834 C CA . GLY A 1 110 ? -9.651 6.185 6.109 1.00 89.38 110 GLY A CA 1
ATOM 835 C C . GLY A 1 110 ? -9.327 6.942 7.396 1.00 89.38 110 GLY A C 1
ATOM 836 O O . GLY A 1 110 ? -8.269 6.729 7.983 1.00 89.38 110 GLY A O 1
ATOM 837 N N . THR A 1 111 ? -10.261 7.738 7.915 1.00 90.06 111 THR A N 1
ATOM 838 C CA . THR A 1 111 ? -10.119 8.420 9.210 1.00 90.06 111 THR A CA 1
ATOM 839 C C . THR A 1 111 ? -9.968 7.451 10.386 1.00 90.06 111 THR A C 1
ATOM 841 O O . THR A 1 111 ? -9.186 7.729 11.295 1.00 90.06 111 THR A O 1
ATOM 844 N N . GLU A 1 112 ? -10.645 6.299 10.358 1.00 91.25 112 GLU A N 1
ATOM 845 C CA . GLU A 1 112 ? -10.498 5.242 11.369 1.00 91.25 112 GLU A CA 1
ATOM 846 C C . GLU A 1 112 ? -9.117 4.581 11.274 1.00 91.25 112 GLU A C 1
ATOM 848 O O . GLU A 1 112 ? -8.444 4.393 12.286 1.00 91.25 112 GLU A O 1
ATOM 853 N N . ILE A 1 113 ? -8.654 4.310 10.048 1.00 92.69 113 ILE A N 1
ATOM 854 C CA . ILE A 1 113 ? -7.309 3.781 9.778 1.00 92.69 113 ILE A CA 1
ATOM 855 C C . ILE A 1 113 ? -6.233 4.756 10.259 1.00 92.69 113 ILE A C 1
ATOM 857 O O . ILE A 1 113 ? -5.297 4.347 10.941 1.00 92.69 113 ILE A O 1
ATOM 861 N N . LYS A 1 114 ? -6.377 6.053 9.958 1.00 92.00 114 LYS A N 1
ATOM 862 C CA . LYS A 1 114 ? -5.459 7.108 10.406 1.00 92.00 114 LYS A CA 1
ATOM 863 C C . LYS A 1 114 ? -5.384 7.163 11.929 1.00 92.00 114 LYS A C 1
ATOM 865 O O . LYS A 1 114 ? -4.282 7.171 12.474 1.00 92.00 114 LYS A O 1
ATOM 870 N N . ALA A 1 115 ? -6.535 7.178 12.605 1.00 91.25 115 ALA A N 1
ATOM 871 C CA . ALA A 1 115 ? -6.600 7.233 14.063 1.00 91.25 115 ALA A CA 1
ATOM 872 C C . ALA A 1 115 ? -5.897 6.028 14.710 1.00 91.25 115 ALA A C 1
ATOM 874 O O . ALA A 1 115 ? -5.053 6.218 15.584 1.00 91.25 115 ALA A O 1
ATOM 875 N N . GLU A 1 116 ? -6.173 4.812 14.233 1.00 91.81 116 GLU A N 1
ATOM 876 C CA . GLU A 1 116 ? -5.553 3.591 14.759 1.00 91.81 116 GLU A CA 1
ATOM 877 C C . GLU A 1 116 ? -4.058 3.491 14.407 1.00 91.81 116 GLU A C 1
ATOM 879 O O . GLU A 1 116 ? -3.246 3.018 15.197 1.00 91.81 116 GLU A O 1
ATOM 884 N N . MET A 1 117 ? -3.630 3.962 13.236 1.00 90.88 117 MET A N 1
ATOM 885 C CA . MET A 1 117 ? -2.205 3.993 12.897 1.00 90.88 117 MET A CA 1
ATOM 886 C C . MET A 1 117 ? -1.425 4.933 13.820 1.00 90.88 117 MET A C 1
ATOM 888 O O . MET A 1 117 ? -0.341 4.585 14.288 1.00 90.88 117 MET A O 1
ATOM 892 N N . MET A 1 118 ? -1.965 6.115 14.118 1.00 89.00 118 MET A N 1
ATOM 893 C CA . MET A 1 118 ? -1.302 7.061 15.019 1.00 89.00 118 MET A CA 1
ATOM 894 C C . MET A 1 118 ? -1.083 6.473 16.421 1.00 89.00 118 MET A C 1
ATOM 896 O O . MET A 1 118 ? -0.077 6.790 17.053 1.00 89.00 118 MET A O 1
ATOM 900 N N . THR A 1 119 ? -1.967 5.585 16.887 1.00 86.19 119 THR A N 1
ATOM 901 C CA . THR A 1 119 ? -1.835 4.916 18.190 1.00 86.19 119 THR A CA 1
ATOM 902 C C . THR A 1 119 ? -0.942 3.675 18.131 1.00 86.19 119 THR A C 1
ATOM 904 O O . THR A 1 119 ? -0.114 3.480 19.016 1.00 86.19 119 THR A O 1
ATOM 907 N N . THR A 1 120 ? -1.071 2.837 17.099 1.00 84.06 120 THR A N 1
ATOM 908 C CA . THR A 1 120 ? -0.422 1.513 17.053 1.00 84.06 120 THR A CA 1
ATOM 909 C C . THR A 1 120 ? 1.007 1.544 16.521 1.00 84.06 120 THR A C 1
ATOM 911 O O . THR A 1 120 ? 1.894 0.887 17.069 1.00 84.06 120 THR A O 1
ATOM 914 N N . ILE A 1 121 ? 1.263 2.325 15.471 1.00 81.69 121 ILE A N 1
ATOM 915 C CA . ILE A 1 121 ? 2.581 2.413 14.823 1.00 81.69 121 ILE A CA 1
ATOM 916 C C . ILE A 1 121 ? 3.319 3.715 15.165 1.00 81.69 121 ILE A C 1
ATOM 918 O O . ILE A 1 121 ? 4.371 3.986 14.590 1.00 81.69 121 ILE A O 1
ATOM 922 N N . HIS A 1 122 ? 2.797 4.480 16.134 1.00 82.19 122 HIS A N 1
ATOM 923 C CA . HIS A 1 122 ? 3.420 5.673 16.720 1.00 82.19 122 HIS A CA 1
ATOM 924 C C . HIS A 1 122 ? 3.907 6.682 15.670 1.00 82.19 122 HIS A C 1
ATOM 926 O O . HIS A 1 122 ? 5.002 7.242 15.775 1.00 82.19 122 HIS A O 1
ATOM 932 N N . LEU A 1 123 ? 3.102 6.902 14.628 1.00 82.00 123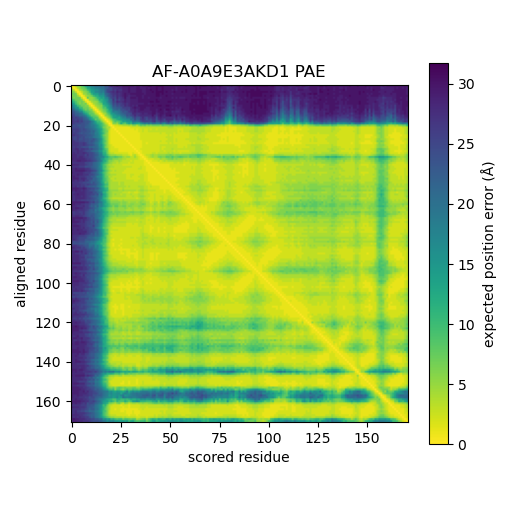 LEU A N 1
ATOM 933 C CA . LEU A 1 123 ? 3.418 7.918 13.633 1.00 82.00 123 LEU A CA 1
ATOM 934 C C . LEU A 1 123 ? 3.368 9.304 14.273 1.00 82.00 123 LEU A C 1
ATOM 936 O O . LEU A 1 123 ? 2.414 9.653 14.965 1.00 82.00 123 LEU A O 1
ATOM 940 N N . GLY A 1 124 ? 4.399 10.106 14.005 1.00 81.69 124 GLY A N 1
ATOM 941 C CA . GLY A 1 124 ? 4.370 11.535 14.296 1.00 81.69 124 GLY A CA 1
ATOM 942 C C . GLY A 1 124 ? 3.387 12.282 13.389 1.00 81.69 124 GLY A C 1
ATOM 943 O O . GLY A 1 124 ? 2.588 11.688 12.658 1.00 81.69 124 GLY A O 1
ATOM 944 N N . SER A 1 125 ? 3.473 13.611 13.398 1.00 87.88 125 SER A N 1
ATOM 945 C CA . SER A 1 125 ? 2.660 14.443 12.511 1.00 87.88 125 SER A CA 1
ATOM 946 C C . SER A 1 125 ? 2.883 14.078 11.034 1.00 87.88 125 SER A C 1
ATOM 948 O O . SER A 1 125 ? 4.025 13.812 10.638 1.00 87.88 125 SER A O 1
ATOM 950 N N . PRO A 1 126 ? 1.823 14.084 10.208 1.00 92.81 126 PRO A N 1
ATOM 951 C CA . PRO A 1 126 ? 1.953 13.918 8.768 1.00 92.81 126 PRO A CA 1
ATOM 952 C C . PRO A 1 126 ? 2.908 14.937 8.148 1.00 92.81 126 PRO A C 1
ATOM 954 O O . PRO A 1 126 ? 2.974 16.094 8.560 1.00 92.81 126 PRO A O 1
ATOM 957 N N . LEU A 1 127 ? 3.629 14.501 7.118 1.00 93.06 127 LEU A N 1
ATOM 958 C CA . LEU A 1 127 ? 4.441 15.361 6.260 1.00 93.06 127 LEU A CA 1
ATOM 959 C C . LEU A 1 127 ? 3.562 16.230 5.351 1.00 93.06 127 LEU A C 1
ATOM 961 O O . LEU A 1 127 ? 3.939 17.348 5.013 1.00 93.06 127 LEU A O 1
ATOM 965 N N . SER A 1 128 ? 2.427 15.689 4.911 1.00 93.94 128 SER A N 1
ATOM 966 C CA . SER A 1 128 ? 1.494 16.363 4.014 1.00 93.94 128 SER A CA 1
ATOM 967 C C . SER A 1 128 ? 0.095 15.775 4.163 1.00 93.94 128 SER A C 1
ATOM 969 O O . SER A 1 128 ? -0.054 14.571 4.380 1.00 93.94 128 SER A O 1
ATOM 971 N N . GLU A 1 129 ? -0.903 16.642 4.024 1.00 93.62 129 GLU A N 1
ATOM 972 C CA . GLU A 1 129 ? -2.319 16.317 3.878 1.00 93.62 129 GLU A CA 1
ATOM 973 C C . GLU A 1 129 ? -2.868 17.155 2.727 1.00 93.62 129 GLU A C 1
ATOM 975 O O . GLU A 1 129 ? -2.700 18.377 2.719 1.00 93.62 129 GLU A O 1
ATOM 980 N N . GLN A 1 130 ? -3.477 16.513 1.733 1.00 91.81 130 GLN A N 1
ATOM 981 C CA . GLN A 1 130 ? -3.990 17.202 0.552 1.00 91.81 130 GLN A CA 1
ATOM 982 C C . GLN A 1 130 ? -5.183 16.474 -0.057 1.00 91.81 130 GLN A C 1
ATOM 984 O O . GLN A 1 130 ? -5.205 15.248 -0.115 1.00 91.81 130 GLN A O 1
ATOM 989 N N . ASP A 1 131 ? -6.128 17.240 -0.590 1.00 89.56 131 ASP A N 1
ATOM 990 C CA . ASP A 1 131 ? -7.198 16.698 -1.418 1.00 89.56 131 ASP A CA 1
ATOM 991 C C . ASP A 1 131 ? -6.726 16.637 -2.875 1.00 89.56 131 ASP A C 1
ATOM 993 O O . ASP A 1 131 ? -6.287 17.627 -3.466 1.00 89.56 131 ASP A O 1
ATOM 997 N N . ALA A 1 132 ? -6.770 15.443 -3.450 1.00 84.81 132 ALA A N 1
ATOM 998 C CA . ALA A 1 132 ? -6.476 15.191 -4.844 1.00 84.81 132 ALA A CA 1
ATOM 999 C C . ALA A 1 132 ? -7.685 15.552 -5.733 1.00 84.81 132 ALA A C 1
ATOM 1001 O O . ALA A 1 132 ? -8.837 15.475 -5.292 1.00 84.81 132 ALA A O 1
ATOM 1002 N N . PRO A 1 133 ? -7.456 15.905 -7.014 1.00 81.12 133 PRO A N 1
ATOM 1003 C CA . PRO A 1 133 ? -8.533 16.261 -7.944 1.00 81.12 133 PRO A CA 1
ATOM 1004 C C . PRO A 1 133 ? -9.576 15.158 -8.165 1.00 81.12 133 PRO A C 1
ATOM 1006 O O . PRO A 1 133 ? -10.691 15.451 -8.586 1.00 81.12 133 PRO A O 1
ATOM 1009 N N . ASP A 1 134 ? -9.223 13.899 -7.892 1.00 80.50 134 ASP A N 1
ATOM 1010 C CA . ASP A 1 134 ? -10.117 12.742 -7.990 1.00 80.50 134 ASP A CA 1
ATOM 1011 C C . ASP A 1 134 ? -11.027 12.571 -6.760 1.00 80.50 134 ASP A C 1
ATOM 1013 O O . ASP A 1 134 ? -11.728 11.567 -6.646 1.00 80.50 134 ASP A O 1
ATOM 1017 N N . GLY A 1 135 ? -11.039 13.547 -5.846 1.00 81.81 135 GLY A N 1
ATOM 1018 C CA . GLY A 1 135 ? -11.865 13.516 -4.644 1.00 81.81 135 GLY A CA 1
ATOM 1019 C C . GLY A 1 135 ? -11.313 12.599 -3.557 1.00 81.81 135 GLY A C 1
ATOM 1020 O O . GLY A 1 135 ? -12.051 12.242 -2.641 1.00 81.81 135 GLY A O 1
ATOM 1021 N N . LYS A 1 136 ? -10.036 12.208 -3.634 1.00 86.44 136 LYS A N 1
ATOM 1022 C CA . LYS A 1 136 ? -9.356 11.514 -2.539 1.00 86.44 136 LYS A CA 1
ATOM 1023 C C . LYS A 1 136 ? -8.653 12.495 -1.622 1.00 86.44 136 LYS A C 1
ATOM 1025 O O . LYS A 1 136 ? -8.047 13.450 -2.089 1.00 86.44 136 LYS A O 1
ATOM 1030 N N . HIS A 1 137 ? -8.676 12.225 -0.333 1.00 91.69 137 HIS A N 1
ATOM 1031 C CA . HIS A 1 137 ? -7.771 12.821 0.624 1.00 91.69 137 HIS A CA 1
ATOM 1032 C C . HIS A 1 137 ? -6.511 11.958 0.724 1.00 91.69 137 HIS A C 1
ATOM 1034 O O . HIS A 1 137 ? -6.587 10.732 0.770 1.00 91.69 137 HIS A O 1
ATOM 1040 N N . ILE A 1 138 ? -5.340 12.589 0.695 1.00 93.81 138 ILE A N 1
ATOM 1041 C CA . ILE A 1 138 ? -4.039 11.924 0.739 1.00 93.81 138 ILE A CA 1
ATOM 1042 C C . ILE A 1 138 ? -3.281 12.439 1.957 1.00 93.81 138 ILE A C 1
ATOM 1044 O O . ILE A 1 138 ? -2.944 13.619 2.023 1.00 93.81 138 ILE A O 1
ATOM 1048 N N . THR A 1 139 ? -2.965 11.549 2.896 1.00 95.25 139 THR A N 1
ATOM 1049 C CA . THR A 1 139 ? -2.057 11.827 4.015 1.00 95.25 139 THR A CA 1
ATOM 1050 C C . THR A 1 139 ? -0.738 11.072 3.829 1.00 95.25 139 THR A C 1
ATOM 1052 O O . THR A 1 139 ? -0.738 9.883 3.508 1.00 95.25 139 THR A O 1
ATOM 1055 N N . ILE A 1 140 ? 0.397 11.745 4.039 1.00 95.75 140 ILE A N 1
ATOM 1056 C CA . ILE A 1 140 ? 1.742 11.181 3.842 1.00 95.75 140 ILE A CA 1
ATOM 1057 C C . ILE A 1 140 ? 2.568 11.302 5.123 1.00 95.75 140 ILE A C 1
ATOM 1059 O O . ILE A 1 140 ? 2.629 12.374 5.718 1.00 95.75 140 ILE A O 1
ATOM 1063 N N . TRP A 1 141 ? 3.298 10.247 5.489 1.00 95.38 141 TRP A N 1
ATOM 1064 C CA . TRP A 1 141 ? 4.274 10.236 6.586 1.00 95.38 141 TRP A CA 1
ATOM 1065 C C . TRP A 1 141 ? 5.641 9.733 6.130 1.00 95.38 141 TRP A C 1
ATOM 1067 O O . TRP A 1 141 ? 5.756 8.977 5.165 1.00 95.38 141 TRP A O 1
ATOM 1077 N N . ASN A 1 142 ? 6.682 10.104 6.876 1.00 92.00 142 ASN A N 1
ATOM 1078 C CA . ASN A 1 142 ? 7.926 9.335 6.889 1.00 92.00 142 ASN A CA 1
ATOM 1079 C C . ASN A 1 142 ? 7.713 8.052 7.693 1.00 92.00 142 ASN A C 1
ATOM 1081 O O . ASN A 1 142 ? 7.050 8.089 8.730 1.00 92.00 142 ASN A O 1
ATOM 1085 N N . TYR A 1 143 ? 8.304 6.945 7.249 1.00 88.94 143 TYR A N 1
ATOM 1086 C CA . TYR A 1 143 ? 8.224 5.686 7.977 1.00 88.94 143 TYR A CA 1
ATOM 1087 C C . TYR A 1 143 ? 9.573 4.982 8.076 1.00 88.94 143 TYR A C 1
ATOM 1089 O O . TYR A 1 143 ? 10.220 4.700 7.069 1.00 88.94 143 TYR A O 1
ATOM 1097 N N . GLY A 1 144 ? 9.951 4.650 9.312 1.00 82.50 144 GLY A N 1
ATOM 1098 C CA . GLY A 1 144 ? 11.198 3.963 9.622 1.00 82.50 144 GLY A CA 1
ATOM 1099 C C . GLY A 1 144 ? 12.455 4.813 9.375 1.00 82.50 144 GLY A C 1
ATOM 1100 O O . GLY A 1 144 ? 12.370 6.002 9.070 1.00 82.50 144 GLY A O 1
ATOM 1101 N N . PRO A 1 145 ? 13.647 4.210 9.537 1.00 71.75 145 PRO A N 1
ATOM 1102 C CA . PRO A 1 145 ? 14.929 4.870 9.276 1.00 71.75 145 PRO A CA 1
ATOM 1103 C C . PRO A 1 145 ? 15.279 4.943 7.779 1.00 71.75 145 PRO A C 1
ATOM 1105 O O . PRO A 1 145 ? 16.220 5.635 7.394 1.00 71.75 145 PRO A O 1
ATOM 1108 N N . SER A 1 146 ? 14.559 4.205 6.929 1.00 70.19 146 SER A N 1
ATOM 1109 C CA . SER A 1 146 ? 14.683 4.265 5.473 1.00 70.19 146 SER A CA 1
ATOM 1110 C C . SER A 1 146 ? 13.933 5.483 4.915 1.00 70.19 146 SER A C 1
ATOM 1112 O O . SER A 1 146 ? 13.079 6.061 5.582 1.00 70.19 146 SER A O 1
ATOM 1114 N N . ARG A 1 147 ? 14.208 5.889 3.665 1.00 82.19 147 ARG A N 1
ATOM 1115 C CA . ARG A 1 147 ? 13.480 6.983 2.975 1.00 82.19 147 ARG A CA 1
ATOM 1116 C C . ARG A 1 147 ? 12.045 6.595 2.581 1.00 82.19 147 ARG A C 1
ATOM 1118 O O . ARG A 1 147 ? 11.502 7.110 1.605 1.00 82.19 147 ARG A O 1
ATOM 1125 N N . SER A 1 148 ? 11.441 5.675 3.321 1.00 91.56 148 SER A N 1
ATOM 1126 C CA . SER A 1 148 ? 10.132 5.128 3.014 1.00 91.56 148 SER A CA 1
ATOM 1127 C C . SER A 1 148 ? 9.041 6.111 3.401 1.00 91.56 148 SER A C 1
ATOM 1129 O O . SER A 1 148 ? 9.153 6.870 4.372 1.00 91.56 148 SER A O 1
ATOM 1131 N N . LYS A 1 149 ? 7.962 6.087 2.628 1.00 94.44 149 LYS A N 1
ATOM 1132 C CA . LYS A 1 149 ? 6.768 6.885 2.880 1.00 94.44 149 LYS A CA 1
ATOM 1133 C C . LYS A 1 149 ? 5.601 5.964 3.169 1.00 94.44 149 LYS A C 1
ATOM 1135 O O . LYS A 1 149 ? 5.412 4.979 2.462 1.00 94.44 149 LYS A O 1
ATOM 1140 N N . LEU A 1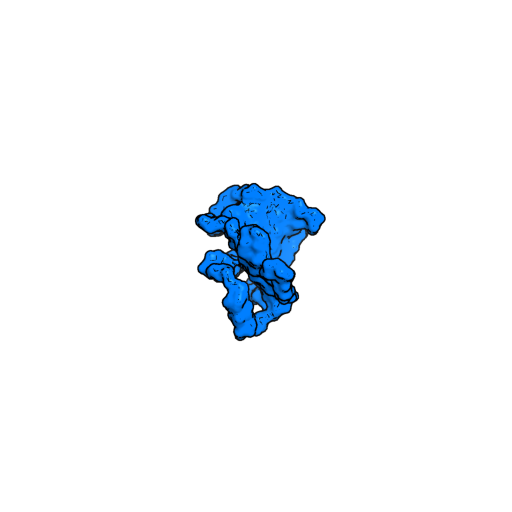 150 ? 4.805 6.312 4.170 1.00 95.44 150 LEU A N 1
ATOM 1141 C CA . LEU A 1 150 ? 3.452 5.781 4.293 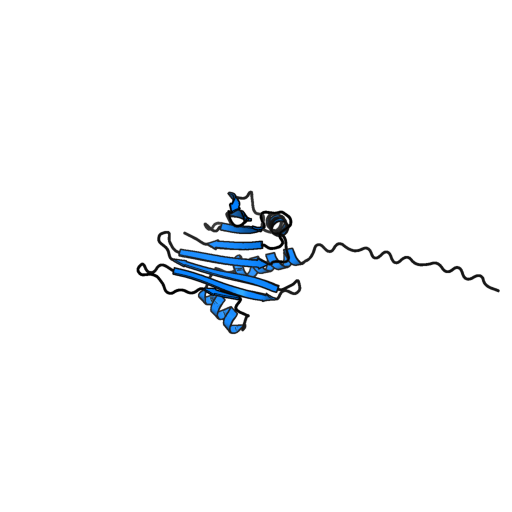1.00 95.44 150 LEU A CA 1
ATOM 1142 C C . LEU A 1 150 ? 2.493 6.771 3.658 1.00 95.44 150 LEU A C 1
ATOM 1144 O O . LEU A 1 150 ? 2.570 7.966 3.936 1.00 95.44 150 LEU A O 1
ATOM 1148 N N . ILE A 1 151 ? 1.618 6.268 2.802 1.00 95.88 151 ILE A N 1
ATOM 1149 C CA . ILE A 1 151 ? 0.623 7.050 2.080 1.00 95.88 151 ILE A CA 1
ATOM 1150 C C . ILE A 1 151 ? -0.732 6.428 2.383 1.00 95.88 151 ILE A C 1
ATOM 1152 O O . ILE A 1 151 ? -0.959 5.261 2.064 1.00 95.88 151 ILE A O 1
ATOM 1156 N N . LEU A 1 152 ? -1.614 7.205 2.999 1.00 95.81 152 LEU A N 1
ATOM 1157 C CA . LEU A 1 152 ? -3.022 6.875 3.153 1.00 95.81 152 LEU A CA 1
ATOM 1158 C C . LEU A 1 152 ? -3.809 7.694 2.136 1.00 95.81 152 LEU A C 1
ATOM 1160 O O . LEU A 1 152 ? -3.722 8.918 2.143 1.00 95.81 152 LEU A O 1
ATOM 1164 N N . ALA A 1 153 ? -4.549 7.012 1.275 1.00 93.94 153 ALA A N 1
ATOM 1165 C CA . ALA A 1 153 ? -5.505 7.608 0.362 1.00 93.94 153 ALA A CA 1
ATOM 1166 C C . ALA A 1 153 ? -6.916 7.169 0.757 1.00 93.94 153 ALA A C 1
ATOM 1168 O O . ALA A 1 153 ? -7.193 5.973 0.784 1.00 93.94 153 ALA A O 1
ATOM 1169 N N . ASP A 1 154 ? -7.809 8.104 1.040 1.00 91.56 154 ASP A N 1
ATOM 1170 C CA . ASP A 1 154 ? -9.203 7.843 1.403 1.00 91.56 154 ASP A CA 1
ATOM 1171 C C . ASP A 1 154 ? -10.155 8.832 0.726 1.00 91.56 154 ASP A C 1
ATOM 1173 O O . ASP A 1 154 ? -9.718 9.725 0.008 1.00 91.56 154 ASP A O 1
ATOM 1177 N N . GLY A 1 155 ? -11.470 8.644 0.843 1.00 79.31 155 GLY A N 1
ATOM 1178 C CA . GLY A 1 155 ? -12.428 9.585 0.253 1.00 79.31 155 GLY A CA 1
ATOM 1179 C C . GLY A 1 155 ? -12.367 10.956 0.940 1.00 79.31 155 GLY A C 1
ATOM 1180 O O . GLY A 1 155 ? -12.421 11.029 2.163 1.00 79.31 155 GLY A O 1
ATOM 1181 N N . SER A 1 156 ? -12.309 12.056 0.177 1.00 60.56 156 SER A N 1
ATOM 1182 C CA . SER A 1 156 ? -12.198 13.418 0.738 1.00 60.56 156 SER A CA 1
ATOM 1183 C C . SER A 1 156 ? -13.431 13.872 1.519 1.00 60.56 156 SER A C 1
ATOM 1185 O O . SER A 1 156 ? -13.351 14.720 2.410 1.00 60.56 156 SER A O 1
ATOM 1187 N N . SER A 1 157 ? -14.594 13.282 1.241 1.00 60.62 157 SER A N 1
ATOM 1188 C CA . SER A 1 157 ? -15.764 13.435 2.098 1.00 60.62 157 SER A CA 1
ATOM 1189 C C . SER A 1 157 ? -15.691 12.443 3.255 1.00 60.62 157 SER A C 1
ATOM 1191 O O . SER A 1 157 ? -15.608 11.242 3.003 1.00 60.62 157 SER A O 1
ATOM 1193 N N . ARG A 1 158 ? -15.871 12.927 4.493 1.00 55.41 158 ARG A N 1
ATOM 1194 C CA . ARG A 1 158 ? -15.890 12.130 5.741 1.00 55.41 158 ARG A CA 1
ATOM 1195 C C . ARG A 1 158 ? -16.813 10.898 5.743 1.00 55.41 158 ARG A C 1
ATOM 1197 O O . ARG A 1 158 ? -16.748 10.146 6.695 1.00 55.41 158 ARG A O 1
ATOM 1204 N N . ASN A 1 159 ? -17.651 10.700 4.722 1.00 58.00 159 ASN A N 1
ATOM 1205 C CA . ASN A 1 159 ? -18.640 9.624 4.627 1.00 58.00 159 ASN A CA 1
ATOM 1206 C C . ASN A 1 159 ? -18.451 8.709 3.402 1.00 58.00 159 ASN A C 1
ATOM 1208 O O . ASN A 1 159 ? -19.363 7.949 3.079 1.00 58.00 159 ASN A O 1
ATOM 1212 N N . GLN A 1 160 ? -17.331 8.799 2.676 1.00 65.56 160 GLN A N 1
ATOM 1213 C CA . GLN A 1 160 ? -17.036 7.836 1.612 1.00 65.56 160 GLN A CA 1
ATOM 1214 C C . GLN A 1 160 ? -16.209 6.691 2.193 1.00 65.56 160 GLN A C 1
ATOM 1216 O O . GLN A 1 160 ? -15.059 6.911 2.575 1.00 65.56 160 GLN A O 1
ATOM 1221 N N . PRO A 1 161 ? -16.791 5.486 2.316 1.00 70.75 161 PRO A N 1
ATOM 1222 C CA . PRO A 1 161 ? -16.076 4.369 2.884 1.00 70.75 161 PRO A CA 1
ATOM 1223 C C . PRO A 1 161 ? -14.999 3.912 1.902 1.00 70.75 161 PRO A C 1
ATOM 1225 O O . PRO A 1 161 ? -15.170 3.909 0.681 1.00 70.75 161 PRO A O 1
ATOM 1228 N N . GLY A 1 162 ? -13.880 3.514 2.477 1.00 87.75 162 GLY A N 1
ATOM 1229 C CA . GLY A 1 162 ? -12.763 2.925 1.787 1.00 87.75 162 GLY A CA 1
ATOM 1230 C C . GLY A 1 162 ? -11.476 3.720 1.914 1.00 87.75 162 GLY A C 1
ATOM 1231 O O . GLY A 1 162 ? -11.461 4.940 2.080 1.00 87.75 162 GLY A O 1
ATOM 1232 N N . PHE A 1 163 ? -10.376 2.987 1.836 1.00 94.38 163 PHE A N 1
ATOM 1233 C CA . PHE A 1 163 ? -9.036 3.538 1.898 1.00 94.38 163 PHE A CA 1
ATOM 1234 C C . PHE A 1 163 ? -8.063 2.672 1.106 1.00 94.38 163 PHE A C 1
ATOM 1236 O O . PHE A 1 163 ? -8.337 1.514 0.780 1.00 94.38 163 PHE A O 1
ATOM 1243 N N . TYR A 1 164 ? -6.895 3.244 0.871 1.00 95.06 164 TYR A N 1
ATOM 1244 C CA . TYR A 1 164 ? -5.703 2.581 0.393 1.00 95.06 164 TYR A CA 1
ATOM 1245 C C . TYR A 1 164 ? -4.516 3.035 1.233 1.00 95.06 164 TYR A C 1
ATOM 1247 O O . TYR A 1 164 ? -4.180 4.216 1.259 1.00 95.06 164 TYR A O 1
ATOM 1255 N N . LEU A 1 165 ? -3.876 2.095 1.920 1.00 96.69 165 LEU A N 1
ATOM 1256 C CA . LEU A 1 165 ? -2.681 2.328 2.719 1.00 96.69 165 LEU A CA 1
ATOM 1257 C C . LEU A 1 165 ? -1.488 1.689 2.021 1.00 96.69 165 LEU A C 1
ATOM 1259 O O . LEU A 1 165 ? -1.483 0.484 1.795 1.00 96.69 165 LEU A O 1
ATOM 1263 N N . THR A 1 166 ? -0.477 2.487 1.693 1.00 97.00 166 THR A N 1
ATOM 1264 C CA . THR A 1 166 ? 0.700 2.045 0.937 1.00 97.00 166 THR A CA 1
ATOM 1265 C C . THR A 1 166 ? 1.983 2.422 1.663 1.00 97.00 166 THR A C 1
ATOM 1267 O O . THR A 1 166 ? 2.185 3.586 2.006 1.00 97.00 166 THR A O 1
ATOM 1270 N N . LEU A 1 167 ? 2.875 1.451 1.848 1.00 96.12 167 LEU A N 1
ATOM 1271 C CA . LEU A 1 167 ? 4.295 1.688 2.075 1.00 96.12 167 LEU A CA 1
ATOM 1272 C C . LEU A 1 167 ? 4.977 1.833 0.715 1.00 96.12 167 LEU A C 1
ATOM 1274 O O . LEU A 1 167 ? 4.926 0.916 -0.103 1.00 96.12 167 LEU A O 1
ATOM 1278 N N . LEU A 1 168 ? 5.620 2.972 0.490 1.00 94.88 168 LEU A N 1
ATOM 1279 C CA . LEU A 1 168 ? 6.418 3.251 -0.694 1.00 94.88 168 LEU A CA 1
ATOM 1280 C C . LEU A 1 168 ? 7.895 3.328 -0.302 1.00 94.88 168 LEU A C 1
ATOM 1282 O O . LEU A 1 168 ? 8.286 4.174 0.503 1.00 94.88 168 LEU A O 1
ATOM 1286 N N . GLU A 1 169 ? 8.710 2.470 -0.898 1.00 93.19 169 GLU A N 1
ATOM 1287 C CA . GLU A 1 169 ? 10.163 2.471 -0.786 1.00 93.19 169 GLU A CA 1
ATOM 1288 C C . GLU A 1 169 ? 10.741 3.077 -2.063 1.00 93.19 169 GLU A C 1
ATOM 1290 O O . GLU A 1 169 ? 10.433 2.638 -3.170 1.00 93.19 169 GLU A O 1
ATOM 1295 N N . GLY A 1 170 ? 11.574 4.101 -1.930 1.00 83.06 170 GLY A N 1
ATOM 1296 C CA . GLY A 1 170 ? 12.138 4.810 -3.070 1.00 83.06 170 GLY A CA 1
ATOM 1297 C C . GLY A 1 170 ? 13.530 5.361 -2.777 1.00 83.06 170 GLY A C 1
ATOM 1298 O O . GLY A 1 170 ? 14.024 5.216 -1.655 1.00 83.06 170 GLY A O 1
ATOM 1299 N N . PRO A 1 171 ? 14.166 5.953 -3.797 1.00 58.44 171 PRO A N 1
ATOM 1300 C CA . PRO A 1 171 ? 15.558 6.378 -3.757 1.00 58.44 171 PRO A CA 1
ATOM 1301 C C . PRO A 1 171 ? 15.825 7.508 -2.757 1.00 58.44 171 PRO A C 1
ATOM 1303 O O . PRO A 1 171 ? 14.935 8.335 -2.461 1.00 58.44 171 PRO A O 1
#

Secondary structure (DSSP, 8-state):
--------------------THHHHHHHHHIIIIISS---HHHHHHHHHHTTPPEEEEE-PPP-TTS-EEEEEEEEEP-TT--EEEEEEEEEETTEEEEEEEEEESSSBHHHHHHHHHHHS---S-SEEEE-TTSEEEEEEEETTTTEEEEEEEESSTT--BEEEEEEE--

Solvent-accessible surface area (backbone atoms only — not comparable to full-atom values): 9766 Å² total; per-residue (Å²): 135,88,85,83,82,83,79,81,80,80,79,77,76,75,76,73,79,67,74,66,66,42,60,63,51,50,53,52,49,45,38,65,63,48,69,76,36,85,88,45,60,68,64,50,50,52,50,41,58,76,68,65,53,54,74,74,45,78,44,74,64,76,56,49,100,86,64,34,34,64,32,38,41,28,31,59,43,84,47,100,75,47,68,33,39,39,36,38,29,39,34,37,52,99,82,44,54,37,38,32,28,30,38,32,40,65,88,44,45,36,70,58,51,52,55,51,40,42,68,75,71,64,53,73,81,66,77,44,75,48,75,45,96,88,51,29,27,37,39,32,32,82,40,81,96,56,77,23,32,37,38,40,38,18,43,56,52,98,80,43,58,12,30,35,43,30,44,36,42,47,111

Nearest PDB structures (foldseek):
  5btu-assembly1_A  TM=2.568E-01  e=1.052E-02  Streptomyces rugosporus
  4jrn-assembly1_A  TM=2.345E-01  e=2.277E-01  Toxoplasma gondii
  2ns9-assembly1_B  TM=2.797E-01  e=1.556E+00  Aeropyrum pernix
  4gf4-assembly1_A  TM=3.357E-01  e=6.140E+00  Pseudomonas putida BIRD-1
  6ser-assembly1_A  TM=2.507E-01  e=4.666E+00  Homo sapiens